Protein AF-A0A317ZAD5-F1 (afdb_monomer_lite)

Structure (mmCIF, N/CA/C/O backbone):
data_AF-A0A317ZAD5-F1
#
_entry.id   AF-A0A317ZAD5-F1
#
loop_
_atom_site.group_PDB
_atom_site.id
_atom_site.type_symbol
_atom_site.label_atom_id
_atom_site.label_alt_id
_atom_site.label_comp_id
_atom_site.label_asym_id
_atom_site.label_entity_id
_atom_site.label_seq_id
_atom_site.pdbx_PDB_ins_code
_atom_site.Cartn_x
_atom_site.Cartn_y
_atom_site.Cartn_z
_atom_site.occupancy
_atom_site.B_iso_or_equiv
_atom_site.auth_seq_id
_atom_site.auth_comp_id
_atom_site.auth_asym_id
_atom_site.auth_atom_id
_atom_site.pdbx_PDB_model_num
ATOM 1 N N . HIS A 1 1 ? 10.703 3.677 -1.081 1.00 77.62 1 HIS A N 1
ATOM 2 C CA . HIS A 1 1 ? 9.277 3.880 -0.748 1.00 77.62 1 HIS A CA 1
ATOM 3 C C . HIS A 1 1 ? 8.496 2.757 -1.402 1.00 77.62 1 HIS A C 1
ATOM 5 O O . HIS A 1 1 ? 8.656 2.574 -2.596 1.00 77.62 1 HIS A O 1
ATOM 11 N N . TYR A 1 2 ? 7.708 1.994 -0.642 1.00 89.25 2 TYR A N 1
ATOM 12 C CA . TYR A 1 2 ? 7.013 0.800 -1.154 1.00 89.25 2 TYR A CA 1
ATOM 13 C C . TYR A 1 2 ? 5.763 1.114 -1.988 1.00 89.25 2 TYR A C 1
ATOM 15 O O . TYR A 1 2 ? 5.204 0.224 -2.609 1.00 89.25 2 TYR A O 1
ATOM 23 N N . THR A 1 3 ? 5.287 2.359 -1.965 1.00 93.75 3 THR A N 1
ATOM 24 C CA . THR A 1 3 ? 4.025 2.788 -2.579 1.00 93.75 3 THR A CA 1
ATOM 25 C C . THR A 1 3 ? 4.084 4.274 -2.946 1.00 93.75 3 THR A C 1
ATOM 27 O O . THR A 1 3 ? 4.997 4.986 -2.509 1.00 93.75 3 THR A O 1
ATOM 30 N N . ILE A 1 4 ? 3.115 4.731 -3.740 1.00 95.06 4 ILE A N 1
ATOM 31 C CA . ILE A 1 4 ? 2.857 6.149 -4.016 1.00 95.06 4 ILE A CA 1
ATOM 32 C C . ILE A 1 4 ? 2.370 6.819 -2.727 1.00 95.06 4 ILE A C 1
ATOM 34 O O . ILE A 1 4 ? 1.484 6.321 -2.032 1.00 95.06 4 ILE A O 1
ATOM 38 N N . THR A 1 5 ? 2.990 7.942 -2.380 1.00 93.75 5 THR A N 1
ATOM 39 C CA . THR A 1 5 ? 2.735 8.648 -1.120 1.00 93.75 5 THR A CA 1
ATOM 40 C C . THR A 1 5 ? 1.531 9.584 -1.208 1.00 93.75 5 THR A C 1
ATOM 42 O O . THR A 1 5 ? 1.107 9.982 -2.292 1.00 93.75 5 THR A O 1
ATOM 45 N N . LYS A 1 6 ? 1.028 10.012 -0.042 1.00 92.44 6 LYS A N 1
ATOM 46 C CA . LYS A 1 6 ? -0.029 11.027 0.099 1.00 92.44 6 LYS A CA 1
ATOM 47 C C . LYS A 1 6 ? 0.261 12.308 -0.697 1.00 92.44 6 LYS A C 1
ATOM 49 O O . LYS A 1 6 ? -0.622 12.823 -1.373 1.00 92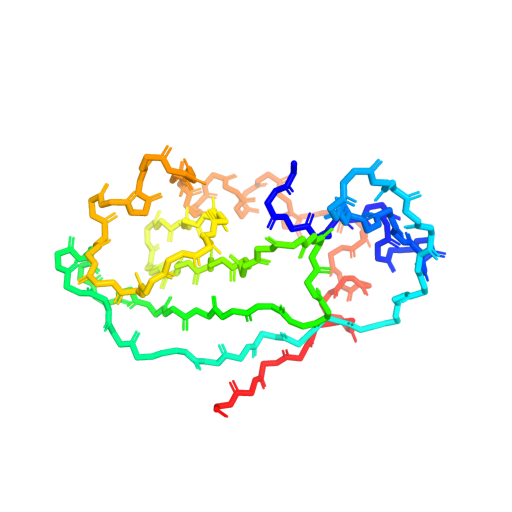.44 6 LYS A O 1
ATOM 54 N N . SER A 1 7 ? 1.471 12.856 -0.594 1.00 93.56 7 SER A N 1
ATOM 55 C CA . SER A 1 7 ? 1.820 14.109 -1.276 1.00 93.56 7 SER A CA 1
ATOM 56 C C . SER A 1 7 ? 1.826 13.943 -2.795 1.00 93.56 7 SER A C 1
ATOM 58 O O . SER A 1 7 ? 1.353 14.824 -3.506 1.00 93.56 7 SER A O 1
ATOM 60 N N . GLU A 1 8 ? 2.291 12.799 -3.291 1.00 95.75 8 GLU A N 1
ATOM 61 C CA . GLU A 1 8 ? 2.344 12.493 -4.722 1.00 95.75 8 GLU A CA 1
ATOM 62 C C . GLU A 1 8 ? 0.953 12.336 -5.342 1.00 95.75 8 GLU A C 1
ATOM 64 O O . GLU A 1 8 ? 0.655 12.942 -6.372 1.00 95.75 8 GLU A O 1
ATOM 69 N N . ILE A 1 9 ? 0.060 11.589 -4.686 1.00 94.69 9 ILE A N 1
ATOM 70 C CA . ILE A 1 9 ? -1.315 11.405 -5.172 1.00 94.69 9 ILE A CA 1
ATOM 71 C C . ILE A 1 9 ? -2.137 12.709 -5.121 1.00 94.69 9 ILE A C 1
ATOM 73 O O . ILE A 1 9 ? -3.009 12.922 -5.966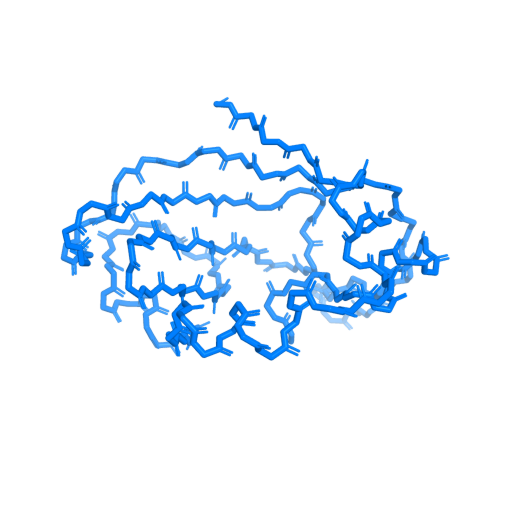 1.00 94.69 9 ILE A O 1
ATOM 77 N N . LEU A 1 10 ? -1.839 13.613 -4.176 1.00 93.56 10 LEU A N 1
ATOM 78 C CA . LEU A 1 10 ? -2.435 14.956 -4.129 1.00 93.56 10 LEU A CA 1
ATOM 79 C C . LEU A 1 10 ? -1.870 15.876 -5.213 1.00 93.56 10 LEU A C 1
ATOM 81 O O . LEU A 1 10 ? -2.630 16.613 -5.835 1.00 93.56 10 LEU A O 1
ATOM 85 N N . LYS A 1 11 ? -0.556 15.813 -5.464 1.00 95.31 11 LYS A N 1
ATOM 86 C CA . LYS A 1 11 ? 0.110 16.553 -6.548 1.00 95.31 11 LYS A CA 1
ATOM 87 C C . LYS A 1 11 ? -0.334 16.071 -7.934 1.00 95.31 11 LYS A C 1
ATOM 89 O O . LYS A 1 11 ? -0.233 16.817 -8.902 1.00 95.31 11 LYS A O 1
ATOM 94 N N . GLY A 1 12 ? -0.804 14.831 -8.034 1.00 96.38 12 GLY A N 1
ATOM 95 C CA . GLY A 1 12 ? -1.179 14.197 -9.294 1.00 96.38 12 GLY A CA 1
ATOM 96 C C . GLY A 1 12 ? 0.009 13.604 -10.059 1.00 96.38 12 GLY A C 1
ATOM 97 O O . GLY A 1 12 ? -0.127 13.227 -11.222 1.00 96.38 12 GLY A O 1
ATOM 98 N N . GLN A 1 13 ? 1.188 13.543 -9.432 1.00 97.38 13 GLN A N 1
ATOM 99 C CA . GLN A 1 13 ? 2.432 13.061 -10.030 1.00 97.38 13 GLN A CA 1
ATOM 100 C C . GLN A 1 13 ? 3.301 12.364 -8.990 1.00 97.38 13 GLN A C 1
ATOM 102 O O . GLN A 1 13 ? 3.359 12.789 -7.836 1.00 97.38 13 GLN A O 1
ATOM 107 N N . TYR A 1 14 ? 4.025 11.336 -9.419 1.00 97.19 14 TYR A N 1
ATOM 108 C CA . TYR A 1 14 ? 4.946 10.575 -8.583 1.00 97.19 14 TYR A CA 1
ATOM 109 C C . TYR A 1 14 ? 6.230 10.243 -9.338 1.00 97.19 14 TYR A C 1
ATOM 111 O O . TYR A 1 14 ? 6.257 10.179 -10.570 1.00 97.19 14 TYR A O 1
ATOM 119 N N . GLU A 1 15 ? 7.296 9.996 -8.585 1.00 96.12 15 GLU A N 1
ATOM 120 C CA . GLU A 1 15 ? 8.540 9.466 -9.140 1.00 96.12 15 GLU A CA 1
ATOM 121 C C . GLU A 1 15 ? 8.463 7.941 -9.252 1.00 96.12 15 GLU A C 1
ATOM 123 O O . GLU A 1 15 ? 8.328 7.243 -8.243 1.00 96.12 15 GLU A O 1
ATOM 128 N N . TYR A 1 16 ? 8.548 7.420 -10.472 1.00 95.75 16 TYR A N 1
ATOM 129 C CA . TYR A 1 16 ? 8.631 5.995 -10.763 1.00 95.75 16 TYR A CA 1
ATOM 130 C C . TYR A 1 16 ? 10.082 5.517 -10.708 1.00 95.75 16 TYR A C 1
ATOM 132 O O . TYR A 1 16 ? 10.938 6.040 -11.425 1.00 95.75 16 TYR A O 1
ATOM 140 N N . GLN A 1 17 ? 10.340 4.495 -9.893 1.00 92.62 17 GLN A N 1
ATOM 141 C CA . GLN A 1 17 ? 11.667 3.904 -9.695 1.00 92.62 17 GLN A CA 1
ATOM 142 C C . GLN A 1 17 ? 11.899 2.756 -10.692 1.00 92.62 17 GLN A C 1
ATOM 144 O O . GLN A 1 17 ? 11.593 1.599 -10.402 1.00 92.62 17 GLN A O 1
ATOM 149 N N . GLY A 1 18 ? 12.383 3.079 -11.892 1.00 87.56 18 GLY A N 1
ATOM 150 C CA . GLY A 1 18 ? 12.678 2.103 -12.944 1.00 87.56 18 GLY A CA 1
ATOM 151 C C . GLY A 1 18 ? 14.051 1.442 -12.804 1.00 87.56 18 GLY A C 1
ATOM 152 O O . GLY A 1 18 ? 14.825 1.749 -11.898 1.00 87.56 18 GLY A O 1
ATOM 153 N N . ALA A 1 19 ? 14.375 0.541 -13.735 1.00 84.25 19 ALA A N 1
ATOM 154 C CA . ALA A 1 19 ? 15.693 -0.085 -13.805 1.00 84.25 19 ALA A CA 1
ATOM 155 C C . ALA A 1 19 ? 16.755 0.954 -14.212 1.00 84.25 19 ALA A C 1
ATOM 157 O O . ALA A 1 19 ? 16.870 1.315 -15.380 1.00 84.25 19 ALA A O 1
ATOM 158 N N . GLY A 1 20 ? 17.499 1.467 -13.230 1.00 83.69 20 GLY A N 1
ATOM 159 C CA . GLY A 1 20 ? 18.613 2.398 -13.441 1.00 83.69 20 GLY A CA 1
ATOM 160 C C . GLY A 1 20 ? 18.228 3.864 -13.681 1.00 83.69 20 GLY A C 1
ATOM 161 O O . GLY A 1 20 ? 19.121 4.698 -13.794 1.00 83.69 20 GLY A O 1
ATOM 162 N N . MET A 1 21 ? 16.935 4.207 -13.726 1.00 91.25 21 MET A N 1
ATOM 163 C CA . MET A 1 21 ? 16.477 5.590 -13.898 1.00 91.25 21 MET A CA 1
ATOM 164 C C . MET A 1 21 ? 15.163 5.863 -13.161 1.00 91.25 21 MET A C 1
ATOM 166 O O . MET A 1 21 ? 14.248 5.035 -13.148 1.00 91.25 21 MET A O 1
ATOM 170 N N . THR A 1 22 ? 15.054 7.070 -12.609 1.00 94.25 22 THR A N 1
ATOM 171 C CA . THR A 1 22 ? 13.812 7.617 -12.055 1.00 94.25 22 THR A CA 1
ATOM 172 C C . THR A 1 22 ? 13.114 8.486 -13.097 1.00 94.25 22 THR A C 1
ATOM 174 O O . THR A 1 22 ? 13.750 9.322 -13.732 1.00 94.25 22 THR A O 1
ATOM 177 N N . THR A 1 23 ? 11.804 8.307 -13.269 1.00 95.75 23 THR A N 1
ATOM 178 C CA . THR A 1 23 ? 10.991 9.115 -14.199 1.00 95.75 23 THR A CA 1
ATOM 179 C C . THR A 1 23 ? 9.752 9.661 -13.507 1.00 95.75 23 THR A C 1
ATOM 181 O O . THR A 1 23 ? 9.177 9.001 -12.647 1.00 95.75 23 THR A O 1
ATOM 184 N N . THR A 1 24 ? 9.308 10.857 -13.885 1.00 97.50 24 THR A N 1
ATOM 185 C CA . THR A 1 24 ? 8.054 11.425 -13.374 1.00 97.50 24 THR A CA 1
ATOM 186 C C . THR A 1 24 ? 6.872 10.848 -14.143 1.00 97.50 24 THR A C 1
ATOM 188 O O . THR A 1 24 ? 6.845 10.897 -15.373 1.00 97.50 24 THR A O 1
ATOM 191 N N . LYS A 1 25 ? 5.873 10.330 -13.425 1.00 96.75 25 LYS A N 1
ATOM 192 C CA . LYS A 1 25 ? 4.620 9.819 -13.993 1.00 96.75 25 LYS A CA 1
ATOM 193 C C . LYS A 1 25 ? 3.418 10.535 -13.383 1.00 96.75 25 LYS A C 1
ATOM 195 O O . LYS A 1 25 ? 3.453 10.942 -12.225 1.00 96.75 25 LYS A O 1
ATOM 200 N N . ASN A 1 26 ? 2.344 10.658 -14.159 1.00 97.19 26 ASN A N 1
ATOM 201 C CA . ASN A 1 26 ? 1.065 11.173 -13.670 1.00 97.19 26 ASN A CA 1
ATOM 202 C C . ASN A 1 26 ? 0.311 10.086 -12.892 1.00 97.19 26 ASN A C 1
ATOM 204 O O . ASN A 1 26 ? 0.384 8.904 -13.233 1.00 97.19 26 ASN A O 1
ATOM 208 N N . VAL A 1 27 ? -0.442 10.490 -11.873 1.00 96.06 27 VAL A N 1
ATOM 209 C CA . VAL A 1 27 ? -1.324 9.613 -11.100 1.00 96.06 27 VAL A CA 1
ATOM 210 C C . VAL A 1 27 ? -2.558 10.383 -10.652 1.00 96.06 27 VAL A C 1
ATOM 212 O O . VAL A 1 27 ? -2.469 11.360 -9.922 1.00 96.06 27 VAL A O 1
ATOM 215 N N . ASN A 1 28 ? -3.734 9.924 -11.067 1.00 92.88 28 ASN A N 1
ATOM 216 C CA . ASN A 1 28 ? -5.003 10.535 -10.659 1.00 92.88 28 ASN A CA 1
ATOM 217 C C . ASN A 1 28 ? -5.784 9.660 -9.678 1.00 92.88 28 ASN A C 1
ATOM 219 O O . ASN A 1 28 ? -6.567 10.189 -8.886 1.00 92.88 28 ASN A O 1
ATOM 223 N N . GLN A 1 29 ? -5.536 8.350 -9.731 1.00 95.69 29 GLN A N 1
ATOM 224 C CA . GLN A 1 29 ? -6.204 7.309 -8.969 1.00 95.69 29 GLN A CA 1
ATOM 225 C C . GLN A 1 29 ? -5.208 6.190 -8.644 1.00 95.69 29 GLN A C 1
ATOM 227 O O . GLN A 1 29 ? -4.286 5.934 -9.419 1.00 95.69 29 GLN A O 1
ATOM 232 N N . LEU A 1 30 ? -5.418 5.537 -7.506 1.00 96.31 30 LEU A N 1
ATOM 233 C CA . LEU A 1 30 ? -4.755 4.315 -7.079 1.00 96.31 30 LEU A CA 1
ATOM 234 C C . LEU A 1 30 ? -5.775 3.177 -7.081 1.00 96.31 30 LEU A C 1
ATOM 236 O O . LEU A 1 30 ? -6.838 3.298 -6.469 1.00 96.31 30 LEU A O 1
ATOM 240 N N . THR A 1 31 ? -5.450 2.071 -7.734 1.00 97.56 31 THR A N 1
ATOM 241 C CA . THR A 1 31 ? -6.281 0.870 -7.764 1.00 97.56 31 THR A CA 1
ATOM 242 C C . THR A 1 31 ? -5.631 -0.208 -6.909 1.00 97.56 31 THR A C 1
ATOM 244 O O . THR A 1 31 ? -4.545 -0.685 -7.226 1.00 97.56 31 THR A O 1
ATOM 247 N N . LEU A 1 32 ? -6.293 -0.592 -5.819 1.00 97.44 32 LEU A N 1
ATOM 248 C CA . LEU A 1 32 ? -5.946 -1.771 -5.040 1.00 97.44 32 LEU A CA 1
ATOM 249 C C . LEU A 1 32 ? -6.628 -2.980 -5.671 1.00 97.44 32 LEU A C 1
ATOM 251 O O . LEU A 1 32 ? -7.855 -3.037 -5.738 1.00 97.44 32 LEU A O 1
ATOM 255 N N . ILE A 1 33 ? -5.826 -3.934 -6.124 1.00 97.62 33 ILE A N 1
ATOM 256 C CA . ILE A 1 33 ? -6.288 -5.150 -6.794 1.00 97.62 33 ILE A CA 1
ATOM 257 C C . ILE A 1 33 ? -6.141 -6.300 -5.810 1.00 97.62 33 ILE A C 1
ATOM 259 O O . ILE A 1 33 ? -5.022 -6.576 -5.363 1.00 97.62 33 ILE A O 1
ATOM 263 N N . HIS A 1 34 ? -7.250 -6.951 -5.465 1.00 97.19 34 HIS A N 1
ATOM 264 C CA . HIS A 1 34 ? -7.256 -8.082 -4.544 1.00 97.19 34 HIS A CA 1
ATOM 265 C C . HIS A 1 34 ? -6.298 -9.185 -5.014 1.00 97.19 34 HIS A C 1
ATOM 267 O O . HIS A 1 34 ? -6.149 -9.454 -6.205 1.00 97.19 34 HIS A O 1
ATOM 273 N N . GLN A 1 35 ? -5.605 -9.802 -4.065 1.00 95.75 35 GLN A N 1
ATOM 274 C CA . GLN A 1 35 ? -4.684 -10.906 -4.299 1.00 95.75 35 GLN A CA 1
ATOM 275 C C . GLN A 1 35 ? -5.149 -12.132 -3.525 1.00 95.75 35 GLN A C 1
ATOM 277 O O . GLN A 1 35 ? -5.911 -12.037 -2.565 1.00 95.75 35 GLN A O 1
ATOM 282 N N . ARG A 1 36 ? -4.672 -13.303 -3.946 1.00 94.25 36 ARG A N 1
ATOM 283 C CA . ARG A 1 36 ? -4.874 -14.537 -3.185 1.00 94.25 36 ARG A CA 1
ATOM 284 C C . ARG A 1 36 ? -4.271 -14.427 -1.785 1.00 94.25 36 ARG A C 1
ATOM 286 O O . ARG A 1 36 ? -3.329 -13.664 -1.563 1.00 94.25 36 ARG A O 1
ATOM 293 N N . ASP A 1 37 ? -4.765 -15.266 -0.885 1.00 94.50 37 ASP A N 1
ATOM 294 C CA . ASP A 1 37 ? -4.177 -15.417 0.439 1.00 94.50 37 ASP A CA 1
ATOM 295 C C . ASP A 1 37 ? -2.712 -15.863 0.338 1.00 94.50 37 ASP A C 1
ATOM 297 O O . ASP A 1 37 ? -2.313 -16.626 -0.556 1.00 94.50 37 ASP A O 1
ATOM 301 N N . ILE A 1 38 ? -1.908 -15.364 1.275 1.00 95.06 38 ILE A N 1
ATOM 302 C CA . ILE A 1 38 ? -0.481 -15.653 1.364 1.00 95.06 38 ILE A CA 1
ATOM 303 C C . ILE A 1 38 ? -0.248 -16.571 2.572 1.00 95.06 38 ILE A C 1
ATOM 305 O O . ILE A 1 38 ? -0.693 -16.241 3.675 1.00 95.06 38 ILE A O 1
ATOM 309 N N . PRO A 1 39 ? 0.436 -17.716 2.393 1.00 95.50 39 PRO A N 1
ATOM 310 C CA . PRO A 1 39 ? 0.777 -18.621 3.485 1.00 95.50 39 PRO A CA 1
ATOM 311 C C . PRO A 1 39 ? 1.503 -17.928 4.642 1.00 95.50 39 PRO A C 1
ATOM 313 O O . PRO A 1 39 ? 2.260 -16.979 4.441 1.00 95.50 39 PRO A O 1
ATOM 316 N N . ASN A 1 40 ? 1.271 -18.427 5.861 1.00 95.75 40 ASN A N 1
ATOM 317 C CA . ASN A 1 40 ? 1.887 -17.943 7.104 1.00 95.75 40 ASN A CA 1
ATOM 318 C C . ASN A 1 40 ? 1.604 -16.467 7.447 1.00 95.75 40 ASN A C 1
ATOM 320 O O . ASN A 1 40 ? 2.248 -15.893 8.330 1.00 95.75 40 ASN A O 1
ATOM 324 N N . ALA A 1 41 ? 0.616 -15.858 6.787 1.00 96.25 41 ALA A N 1
ATOM 325 C CA . ALA A 1 41 ? 0.103 -14.546 7.139 1.00 96.25 41 ALA A CA 1
ATOM 326 C C . ALA A 1 41 ? -0.726 -14.581 8.436 1.00 96.25 41 ALA A C 1
ATOM 328 O O . ALA A 1 41 ? -1.330 -15.607 8.770 1.00 96.25 41 ALA A O 1
ATOM 329 N N . PRO A 1 42 ? -0.823 -13.450 9.161 1.00 95.38 42 PRO A N 1
ATOM 330 C CA . PRO A 1 42 ? -1.759 -13.307 10.263 1.00 95.38 42 PRO A CA 1
ATOM 331 C C . PRO A 1 42 ? -3.188 -13.654 9.835 1.00 95.38 42 PRO A C 1
ATOM 333 O O . PRO A 1 42 ? -3.627 -13.303 8.740 1.00 95.38 42 PRO A O 1
ATOM 336 N N . SER A 1 43 ? -3.937 -14.292 10.736 1.00 95.06 43 SER A N 1
ATOM 337 C CA . SER A 1 43 ? -5.317 -14.697 10.460 1.00 95.06 43 SER A CA 1
ATOM 338 C C . SER A 1 43 ? -6.176 -13.524 9.969 1.00 95.06 43 SER A C 1
ATOM 340 O O . SER A 1 43 ? -6.075 -12.395 10.471 1.00 95.06 43 SER A O 1
ATOM 342 N N . GLY A 1 44 ? -7.006 -13.805 8.960 1.00 95.94 44 GLY A N 1
ATOM 343 C CA . GLY A 1 44 ? -7.930 -12.848 8.354 1.00 95.94 44 GLY A CA 1
ATOM 344 C C . GLY A 1 44 ? -7.268 -11.721 7.558 1.00 95.94 44 GLY A C 1
ATOM 345 O O . GLY A 1 44 ? -7.933 -10.723 7.276 1.00 95.94 44 GLY A O 1
ATOM 346 N N . MET A 1 45 ? -5.978 -11.830 7.228 1.00 97.50 45 MET A N 1
ATOM 347 C CA . MET A 1 45 ? -5.289 -10.829 6.419 1.00 97.50 45 MET A CA 1
ATOM 348 C C . MET A 1 45 ? -5.672 -10.932 4.949 1.00 97.50 45 MET A C 1
ATOM 350 O O . MET A 1 45 ? -5.483 -11.966 4.321 1.00 97.50 45 MET A O 1
ATOM 354 N N . LYS A 1 46 ? -6.183 -9.824 4.408 1.00 97.50 46 LYS A N 1
ATOM 355 C CA . LYS A 1 46 ? -6.463 -9.662 2.980 1.00 97.50 46 LYS A CA 1
ATOM 356 C C . LYS A 1 46 ? -5.288 -8.983 2.305 1.00 97.50 46 LYS A C 1
ATOM 358 O O . LYS A 1 46 ? -4.740 -8.026 2.858 1.00 97.50 46 LYS A O 1
ATOM 363 N N . PHE A 1 47 ? -4.951 -9.443 1.108 1.00 97.19 47 PHE A N 1
ATOM 364 C CA . PHE A 1 47 ? -3.820 -8.935 0.347 1.00 97.19 47 PHE A CA 1
ATOM 365 C C . PHE A 1 47 ? -4.265 -8.195 -0.905 1.00 97.19 47 PHE A C 1
ATOM 367 O O . PHE A 1 47 ? -5.231 -8.571 -1.565 1.00 97.19 47 PHE A O 1
ATOM 374 N N . TYR A 1 48 ? -3.528 -7.140 -1.233 1.00 97.50 48 TYR A N 1
ATOM 375 C CA . TYR A 1 48 ? -3.747 -6.318 -2.411 1.00 97.50 48 TYR A CA 1
ATOM 376 C C . TYR A 1 48 ? -2.412 -5.958 -3.047 1.00 97.50 48 TYR A C 1
ATOM 378 O O . TYR A 1 48 ? -1.417 -5.750 -2.346 1.00 97.50 48 TYR A O 1
ATOM 386 N N . THR A 1 49 ? -2.410 -5.820 -4.368 1.00 95.94 49 THR A N 1
ATOM 387 C CA . THR A 1 49 ? -1.372 -5.069 -5.076 1.00 95.94 49 THR A CA 1
ATOM 388 C C . THR A 1 49 ? -1.897 -3.706 -5.510 1.00 95.94 49 THR A C 1
ATOM 390 O O . THR A 1 49 ? -3.090 -3.431 -5.376 1.00 95.94 49 THR A O 1
ATOM 393 N N . LEU A 1 50 ? -1.007 -2.836 -5.979 1.00 95.69 50 LEU A N 1
ATOM 394 C CA . LEU A 1 50 ? -1.319 -1.453 -6.312 1.00 95.69 50 LEU A CA 1
ATOM 395 C C . LEU A 1 50 ? -0.990 -1.153 -7.773 1.00 95.69 50 LEU A C 1
ATOM 397 O O . LEU A 1 50 ? 0.134 -1.388 -8.215 1.00 95.69 50 LEU A O 1
ATOM 401 N N . ASP A 1 51 ? -1.944 -0.547 -8.470 1.00 95.50 51 ASP A N 1
ATOM 402 C CA . ASP A 1 51 ? -1.755 0.054 -9.787 1.00 95.50 51 ASP A CA 1
ATOM 403 C C . ASP A 1 51 ? -2.057 1.570 -9.733 1.00 95.50 51 ASP A C 1
ATOM 405 O O . ASP A 1 51 ? -3.088 1.964 -9.178 1.00 95.50 51 ASP A O 1
ATOM 409 N N . PRO A 1 52 ? -1.189 2.449 -10.267 1.00 95.69 52 PRO A N 1
ATOM 410 C CA . PRO A 1 52 ? 0.100 2.133 -10.877 1.00 95.69 52 PRO A CA 1
ATOM 411 C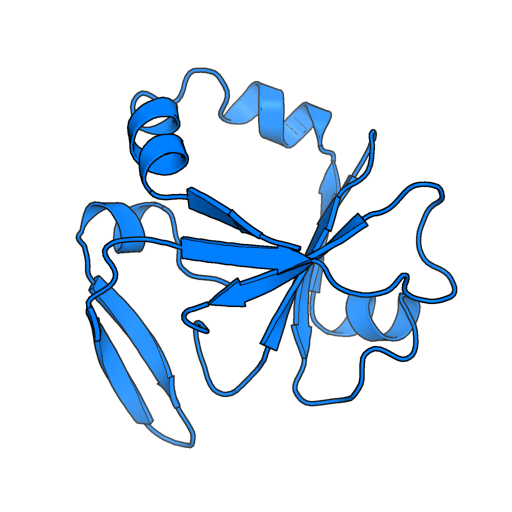 C . PRO A 1 52 ? 1.189 1.775 -9.846 1.00 95.69 52 PRO A C 1
ATOM 413 O O . PRO A 1 52 ? 1.151 2.257 -8.709 1.00 95.69 52 PRO A O 1
ATOM 416 N N . PRO A 1 53 ? 2.201 0.973 -10.235 1.00 94.06 53 PRO A N 1
ATOM 417 C CA . PRO A 1 53 ? 3.300 0.611 -9.349 1.00 94.06 53 PRO A CA 1
ATOM 418 C C . PRO A 1 53 ? 4.259 1.787 -9.126 1.00 94.06 53 PRO A C 1
ATOM 420 O O . PRO A 1 53 ? 4.544 2.580 -10.028 1.00 94.06 53 PRO A O 1
ATOM 423 N N . LYS A 1 54 ? 4.831 1.866 -7.919 1.00 94.69 54 LYS A N 1
ATOM 424 C CA . LYS A 1 54 ? 5.811 2.903 -7.546 1.00 94.69 54 LYS A CA 1
ATOM 425 C C . LYS A 1 54 ? 7.174 2.716 -8.227 1.00 94.69 54 LYS A C 1
ATOM 427 O O . LYS A 1 54 ? 7.934 3.674 -8.372 1.00 94.69 54 LYS A O 1
ATOM 432 N N . GLY A 1 55 ? 7.493 1.502 -8.654 1.00 94.00 55 GLY A N 1
ATOM 433 C CA . GLY A 1 55 ? 8.760 1.182 -9.293 1.00 94.00 55 GLY A CA 1
ATOM 434 C C . GLY A 1 55 ? 8.725 -0.169 -9.985 1.00 94.00 55 GLY A C 1
ATOM 435 O O . GLY A 1 55 ? 7.656 -0.743 -10.176 1.00 94.00 55 GLY A O 1
ATOM 436 N N . ASN A 1 56 ? 9.904 -0.681 -10.333 1.00 92.50 56 ASN A N 1
ATOM 437 C CA . ASN A 1 56 ? 10.086 -2.007 -10.921 1.00 92.50 56 ASN A CA 1
ATOM 438 C C . ASN A 1 56 ? 9.942 -3.128 -9.870 1.00 92.50 56 ASN A C 1
ATOM 440 O O . ASN A 1 56 ? 10.846 -3.934 -9.671 1.00 92.50 56 ASN A O 1
ATOM 444 N N . PHE A 1 57 ? 8.834 -3.109 -9.136 1.00 92.69 57 PHE A N 1
ATOM 445 C CA . PHE A 1 57 ? 8.426 -4.087 -8.133 1.00 92.69 57 PHE A CA 1
ATOM 446 C C . PHE A 1 57 ? 6.907 -3.977 -7.932 1.00 92.69 57 PHE A C 1
ATOM 448 O O . PHE A 1 57 ? 6.316 -2.914 -8.141 1.00 92.69 57 PHE A O 1
ATOM 455 N N . ALA A 1 58 ? 6.272 -5.055 -7.484 1.00 93.31 58 ALA A N 1
ATOM 456 C CA . ALA A 1 58 ? 4.879 -5.036 -7.065 1.00 93.31 58 ALA A CA 1
ATOM 457 C C . ALA A 1 58 ? 4.779 -4.528 -5.622 1.00 93.31 58 ALA A C 1
ATOM 459 O O . ALA A 1 58 ? 5.418 -5.077 -4.722 1.00 93.31 58 ALA A O 1
ATOM 460 N N . THR A 1 59 ? 3.969 -3.497 -5.381 1.00 95.81 59 THR A N 1
ATOM 461 C CA . THR A 1 59 ? 3.561 -3.134 -4.017 1.00 95.81 59 THR A CA 1
ATOM 462 C C . THR A 1 59 ? 2.644 -4.221 -3.478 1.00 95.81 59 THR A C 1
ATOM 464 O O . THR A 1 59 ? 1.714 -4.619 -4.176 1.00 95.81 59 THR A O 1
ATOM 467 N N . ILE A 1 60 ? 2.862 -4.657 -2.238 1.00 96.81 60 ILE A N 1
ATOM 468 C CA . ILE A 1 60 ? 1.984 -5.591 -1.531 1.00 96.81 60 ILE A CA 1
ATOM 469 C C . ILE A 1 60 ? 1.471 -4.928 -0.263 1.00 96.81 60 ILE A C 1
ATOM 471 O O . ILE A 1 60 ? 2.253 -4.430 0.549 1.00 96.81 60 ILE A O 1
ATOM 475 N N . ILE A 1 61 ? 0.150 -4.918 -0.115 1.00 97.12 61 ILE A N 1
ATOM 476 C CA . ILE A 1 61 ? -0.567 -4.359 1.027 1.00 97.12 61 ILE A CA 1
ATOM 477 C C . ILE A 1 61 ? -1.342 -5.500 1.678 1.00 97.12 61 ILE A C 1
ATOM 479 O O . ILE A 1 61 ? -2.214 -6.088 1.045 1.00 97.12 61 ILE A O 1
ATOM 483 N N . GLY A 1 62 ? -1.026 -5.806 2.933 1.00 97.44 62 GLY A N 1
ATOM 484 C CA . GLY A 1 62 ? -1.779 -6.748 3.761 1.00 97.44 62 GLY A CA 1
ATOM 485 C C . GLY A 1 62 ? -2.570 -5.989 4.818 1.00 97.44 62 GLY A C 1
ATOM 486 O O . GLY A 1 62 ? -2.008 -5.123 5.483 1.00 97.44 62 GLY A O 1
ATOM 487 N N . VAL A 1 63 ? -3.859 -6.276 4.993 1.00 97.25 63 VAL A N 1
ATOM 488 C CA .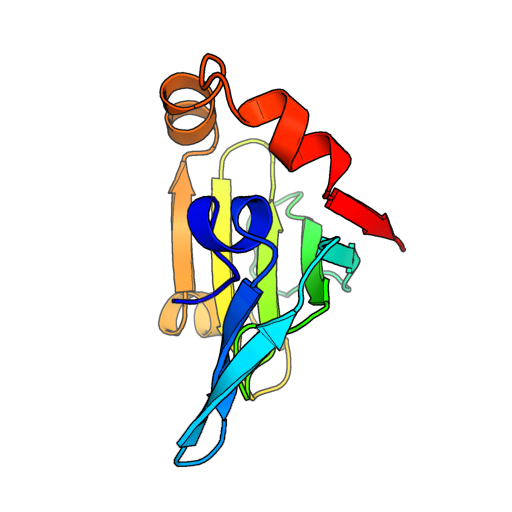 VAL A 1 63 ? -4.685 -5.631 6.029 1.00 97.25 63 VAL A CA 1
ATOM 489 C C . VAL A 1 63 ? -5.526 -6.672 6.753 1.00 97.25 63 VAL A C 1
ATOM 491 O O . VAL A 1 63 ? -6.237 -7.452 6.119 1.00 97.25 63 VAL A O 1
ATOM 494 N N . ASN A 1 64 ? -5.481 -6.658 8.084 1.00 96.56 64 ASN A N 1
ATOM 495 C CA . ASN A 1 64 ? -6.465 -7.322 8.940 1.00 96.56 64 ASN A CA 1
ATOM 496 C C . ASN A 1 64 ? -6.945 -6.360 10.040 1.00 96.56 64 ASN A C 1
ATOM 498 O O . ASN A 1 64 ? -6.664 -5.167 9.991 1.00 96.56 64 ASN A O 1
ATOM 502 N N . GLN A 1 65 ? -7.665 -6.868 11.042 1.00 95.38 65 GLN A N 1
ATOM 503 C CA . GLN A 1 65 ? -8.228 -6.045 12.121 1.00 95.38 65 GLN A CA 1
ATOM 504 C C . GLN A 1 65 ? -7.177 -5.330 12.991 1.00 95.38 65 GLN A C 1
ATOM 506 O O . GLN A 1 65 ? -7.490 -4.317 13.605 1.00 95.38 65 GLN A O 1
ATOM 511 N N . ASN A 1 66 ? -5.937 -5.829 13.041 1.00 96.06 66 ASN A N 1
ATOM 512 C CA . ASN A 1 66 ? -4.924 -5.361 13.992 1.00 96.06 66 ASN A CA 1
ATOM 513 C C . ASN A 1 66 ? -3.720 -4.703 13.313 1.00 96.06 66 ASN A C 1
ATOM 515 O O . ASN A 1 66 ? -3.040 -3.870 13.919 1.00 96.06 66 ASN A O 1
ATOM 519 N N . LYS A 1 67 ? -3.412 -5.105 12.078 1.00 96.94 67 LYS A N 1
ATOM 520 C CA . LYS A 1 67 ? -2.155 -4.783 11.408 1.00 96.94 67 LYS A CA 1
ATOM 521 C C . LYS A 1 67 ? -2.361 -4.408 9.949 1.00 96.94 67 LYS A C 1
ATOM 523 O O . LYS A 1 67 ? -3.237 -4.933 9.260 1.00 96.94 67 LYS A O 1
ATOM 528 N N . VAL A 1 68 ? -1.460 -3.548 9.493 1.00 97.19 68 VAL A N 1
ATOM 529 C CA . VAL A 1 68 ? -1.226 -3.252 8.085 1.00 97.19 68 VAL A CA 1
ATOM 530 C C . VAL A 1 68 ? 0.208 -3.632 7.751 1.00 97.19 68 VAL A C 1
ATOM 532 O O . VAL A 1 68 ? 1.140 -3.181 8.412 1.00 97.19 68 VAL A O 1
ATOM 535 N N . PHE A 1 69 ? 0.384 -4.429 6.709 1.00 97.31 69 PHE A N 1
ATOM 536 C CA . PHE A 1 69 ? 1.659 -4.669 6.055 1.00 97.31 69 PHE A CA 1
ATOM 537 C C . PHE A 1 69 ? 1.742 -3.829 4.779 1.00 97.31 69 PHE A C 1
ATOM 539 O O . PHE A 1 69 ? 0.778 -3.776 4.015 1.00 97.31 69 PHE A O 1
ATOM 546 N N . VAL A 1 70 ? 2.891 -3.201 4.528 1.00 96.69 70 VAL A N 1
ATOM 547 C CA . VAL A 1 70 ? 3.211 -2.598 3.225 1.00 96.69 70 VAL A CA 1
ATOM 548 C C . VAL A 1 70 ? 4.647 -2.950 2.855 1.00 96.69 70 VAL A C 1
ATOM 550 O O . VAL A 1 70 ? 5.572 -2.636 3.607 1.00 96.69 70 VAL A O 1
ATOM 553 N N . GLY A 1 71 ? 4.836 -3.548 1.685 1.00 95.25 71 GLY A N 1
ATOM 554 C CA . GLY A 1 71 ? 6.149 -3.924 1.163 1.00 95.25 71 GLY A CA 1
ATOM 555 C C . GLY A 1 71 ? 6.203 -3.907 -0.357 1.00 95.25 71 GLY A C 1
ATOM 556 O O . GLY A 1 71 ? 5.222 -3.559 -1.022 1.00 95.25 71 GLY A O 1
ATOM 557 N N . GLY A 1 72 ? 7.365 -4.254 -0.900 1.00 93.12 72 GLY A N 1
ATOM 558 C CA . GLY A 1 72 ? 7.575 -4.385 -2.338 1.00 93.12 72 GLY A CA 1
ATOM 559 C C . GLY A 1 72 ? 8.280 -5.691 -2.674 1.00 93.12 72 GLY A C 1
ATOM 560 O O . GLY A 1 72 ? 9.257 -6.030 -2.020 1.00 93.12 72 GLY A O 1
ATOM 561 N N . THR A 1 73 ? 7.827 -6.400 -3.705 1.00 92.12 73 THR A N 1
ATOM 562 C CA . THR A 1 73 ? 8.476 -7.638 -4.163 1.00 92.12 73 THR A CA 1
ATOM 563 C C . THR A 1 73 ? 8.694 -7.646 -5.672 1.00 92.12 73 THR A C 1
ATOM 565 O O . THR A 1 73 ? 7.913 -7.077 -6.434 1.00 92.12 73 THR A O 1
ATOM 568 N N . GLN A 1 74 ? 9.773 -8.297 -6.103 1.00 88.50 74 GLN A N 1
ATOM 569 C CA . GLN A 1 74 ? 10.010 -8.665 -7.505 1.00 88.50 74 GLN A CA 1
ATOM 570 C C . GLN A 1 74 ? 9.769 -10.165 -7.751 1.00 88.50 74 GLN A C 1
ATOM 572 O O . GLN A 1 74 ? 9.759 -10.602 -8.898 1.00 88.50 74 GLN A O 1
ATOM 577 N N . GLY A 1 75 ? 9.588 -10.946 -6.682 1.00 84.25 75 GLY A N 1
ATOM 578 C CA . GLY A 1 75 ? 9.354 -12.385 -6.721 1.00 84.25 75 GLY A CA 1
ATOM 579 C C . GLY A 1 75 ? 7.878 -12.754 -6.579 1.00 84.25 75 GLY A C 1
ATOM 580 O O . GLY A 1 75 ? 7.003 -11.903 -6.409 1.00 84.25 75 GLY A O 1
ATOM 581 N N . ALA A 1 76 ? 7.600 -14.055 -6.638 1.00 82.69 76 ALA A N 1
ATOM 582 C CA . ALA A 1 76 ? 6.258 -14.582 -6.432 1.00 82.69 76 ALA A CA 1
ATOM 583 C C . ALA A 1 76 ? 5.793 -14.409 -4.971 1.00 82.69 76 ALA A C 1
ATOM 585 O O . ALA A 1 76 ? 6.586 -14.464 -4.036 1.00 82.69 76 ALA A O 1
ATOM 586 N N . LEU A 1 77 ? 4.481 -14.250 -4.768 1.00 81.56 77 LEU A N 1
ATOM 587 C CA . LEU A 1 77 ? 3.854 -14.152 -3.441 1.00 81.56 77 LEU A CA 1
ATOM 588 C C . LEU A 1 77 ? 3.719 -15.533 -2.791 1.00 81.56 77 LEU A C 1
ATOM 590 O O . LEU A 1 77 ? 2.636 -16.122 -2.780 1.00 81.56 77 LEU A O 1
ATOM 594 N N . VAL A 1 78 ? 4.830 -16.104 -2.337 1.00 85.38 78 VAL A N 1
ATOM 595 C CA . VAL A 1 78 ? 4.866 -17.491 -1.846 1.00 85.38 78 VAL A CA 1
ATOM 596 C C . VAL A 1 78 ? 4.699 -17.606 -0.336 1.00 85.38 78 VAL A C 1
ATOM 598 O O . VAL A 1 78 ? 4.038 -18.543 0.101 1.00 85.38 78 VAL A O 1
ATOM 601 N N . ASP A 1 79 ? 5.219 -16.656 0.444 1.00 93.00 79 ASP A N 1
ATOM 602 C CA . ASP A 1 79 ? 5.202 -16.731 1.905 1.00 93.00 79 ASP A CA 1
ATOM 603 C C . ASP A 1 79 ? 5.219 -15.346 2.573 1.00 93.00 79 ASP A C 1
ATOM 605 O O . ASP A 1 79 ? 5.892 -14.418 2.114 1.00 93.00 79 ASP A O 1
ATOM 609 N N . TYR A 1 80 ? 4.481 -15.195 3.675 1.00 95.06 80 TYR A N 1
ATOM 610 C CA . TYR A 1 80 ? 4.407 -13.928 4.400 1.00 95.06 80 TYR A CA 1
ATOM 611 C C . TYR A 1 80 ? 5.712 -13.563 5.121 1.00 95.06 80 TYR A C 1
ATOM 613 O O . TYR A 1 80 ? 6.053 -12.384 5.188 1.00 95.06 80 TYR A O 1
ATOM 621 N N . GLN A 1 81 ? 6.476 -14.537 5.624 1.00 93.00 81 GLN A N 1
ATOM 622 C CA . GLN A 1 81 ? 7.757 -14.276 6.291 1.00 93.00 81 GLN A CA 1
ATOM 623 C C . GLN A 1 81 ? 8.784 -13.697 5.318 1.00 93.00 81 GLN A C 1
ATOM 625 O O . GLN A 1 81 ? 9.553 -12.812 5.689 1.00 93.00 81 GLN A O 1
ATOM 630 N N . GLU A 1 82 ? 8.758 -14.124 4.054 1.00 91.50 82 GLU A N 1
ATOM 631 C CA . GLU A 1 82 ? 9.600 -13.532 3.012 1.00 91.50 82 GLU A CA 1
ATOM 632 C C . GLU A 1 82 ? 9.208 -12.071 2.748 1.00 91.50 82 GLU A C 1
ATOM 634 O O . GLU A 1 82 ? 10.072 -11.194 2.669 1.00 91.50 82 GLU A O 1
ATOM 639 N N . LEU A 1 83 ? 7.907 -11.767 2.707 1.00 92.38 83 LEU A N 1
ATOM 640 C CA . LEU A 1 83 ? 7.423 -10.393 2.552 1.00 92.38 83 LEU A CA 1
ATOM 641 C C . LEU A 1 83 ? 7.852 -9.475 3.704 1.00 92.38 83 LEU A C 1
ATOM 643 O O . LEU A 1 83 ? 8.149 -8.301 3.469 1.00 92.38 83 LEU A O 1
ATOM 647 N N . LEU A 1 84 ? 7.959 -9.993 4.930 1.00 93.56 84 LEU A N 1
ATOM 648 C CA . LEU A 1 84 ? 8.465 -9.221 6.070 1.00 93.56 84 LEU A CA 1
ATOM 649 C C . LEU A 1 84 ? 9.913 -8.745 5.875 1.00 93.56 84 LEU A C 1
ATOM 651 O O . LEU A 1 84 ? 10.289 -7.726 6.451 1.00 93.56 84 LEU A O 1
ATOM 655 N N . THR A 1 85 ? 10.709 -9.409 5.032 1.00 92.12 85 THR A N 1
ATOM 656 C CA . THR A 1 85 ? 12.092 -8.986 4.738 1.00 92.12 85 THR A CA 1
ATOM 657 C C . THR A 1 85 ? 12.174 -7.769 3.809 1.00 92.12 85 THR A C 1
ATOM 659 O O . THR A 1 85 ? 13.186 -7.072 3.785 1.00 92.12 85 THR A O 1
ATOM 662 N N . THR A 1 86 ? 11.104 -7.484 3.059 1.00 91.56 86 THR A N 1
ATOM 663 C CA . THR A 1 86 ? 11.042 -6.428 2.028 1.00 91.56 86 THR A CA 1
ATOM 664 C C . THR A 1 86 ? 9.934 -5.403 2.283 1.00 91.56 86 THR A C 1
ATOM 666 O O . THR A 1 86 ? 9.588 -4.586 1.421 1.00 91.56 86 THR A O 1
ATOM 669 N N . GLY A 1 87 ? 9.367 -5.421 3.485 1.00 93.88 87 GLY A N 1
ATOM 670 C CA . GLY A 1 87 ? 8.276 -4.551 3.880 1.00 93.88 87 GLY A CA 1
ATOM 671 C C . GLY A 1 87 ? 8.285 -4.250 5.365 1.00 93.88 87 GLY A C 1
ATOM 672 O O . GLY A 1 87 ? 9.276 -4.438 6.066 1.00 93.88 87 GLY A O 1
ATOM 673 N N . LYS A 1 88 ? 7.167 -3.716 5.843 1.00 95.19 88 LYS A N 1
ATOM 674 C CA . LYS A 1 88 ? 6.979 -3.400 7.257 1.00 95.19 88 LYS A CA 1
ATOM 675 C C . LYS A 1 88 ? 5.553 -3.670 7.692 1.00 95.19 88 LYS A C 1
ATOM 677 O O . LYS A 1 88 ? 4.610 -3.360 6.964 1.00 95.19 88 LYS A O 1
ATOM 682 N N . GLU A 1 89 ? 5.418 -4.171 8.912 1.00 96.25 89 GLU A N 1
ATOM 683 C CA . GLU A 1 89 ? 4.153 -4.185 9.635 1.00 96.25 89 GLU A CA 1
ATOM 684 C C . GLU A 1 89 ? 3.987 -2.911 10.461 1.00 96.25 89 GLU A C 1
ATOM 686 O O . GLU A 1 89 ? 4.941 -2.347 10.997 1.00 96.25 89 GLU A O 1
ATOM 691 N N . MET A 1 90 ? 2.744 -2.470 10.579 1.00 96.38 90 MET A N 1
ATOM 692 C CA . MET A 1 90 ? 2.329 -1.330 11.381 1.00 96.38 90 MET A CA 1
ATOM 693 C C . MET A 1 90 ? 1.027 -1.686 12.100 1.00 96.38 90 MET A C 1
ATOM 695 O O . MET A 1 90 ? 0.199 -2.434 11.576 1.00 96.38 90 MET A O 1
ATOM 699 N N . ASN A 1 91 ? 0.829 -1.147 13.301 1.00 97.25 91 ASN A N 1
ATOM 700 C CA . ASN A 1 91 ? -0.420 -1.312 14.039 1.00 97.25 91 ASN A CA 1
ATOM 701 C C . ASN A 1 91 ? -1.540 -0.482 13.382 1.00 97.25 91 ASN A C 1
ATOM 703 O O . ASN A 1 91 ? -1.373 0.723 13.175 1.00 97.25 91 ASN A O 1
ATOM 707 N N . LEU A 1 92 ? -2.674 -1.115 13.061 1.00 95.56 92 LEU A N 1
ATOM 708 C CA . LEU A 1 92 ? -3.787 -0.449 12.377 1.00 95.56 92 LEU A CA 1
ATOM 709 C C . LEU A 1 92 ? -4.427 0.636 13.251 1.00 95.56 92 LEU A C 1
ATOM 711 O O . LEU A 1 92 ? -4.689 1.729 12.758 1.00 95.56 92 LEU A O 1
ATOM 715 N N . GLN A 1 93 ? -4.637 0.362 14.541 1.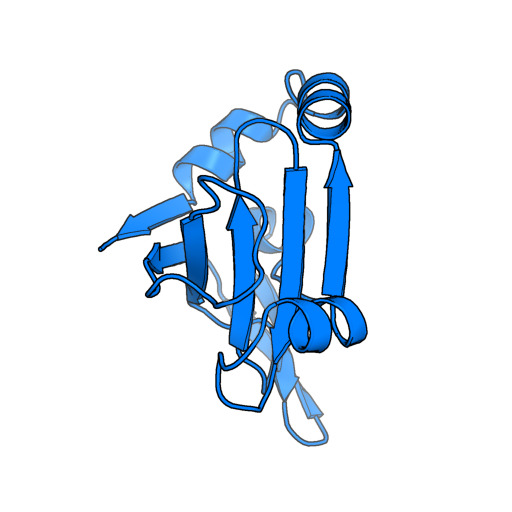00 95.50 93 GLN A N 1
ATOM 716 C CA . GLN A 1 93 ? -5.252 1.319 15.462 1.00 95.50 93 GLN A CA 1
ATOM 717 C C . GLN A 1 93 ? -4.400 2.585 15.593 1.00 95.50 93 GLN A C 1
ATOM 719 O O . GLN A 1 93 ? -4.923 3.689 15.483 1.00 95.50 93 GLN A O 1
ATOM 724 N N . SER A 1 94 ? -3.084 2.442 15.768 1.00 96.88 94 SER A N 1
ATOM 725 C CA . SER A 1 94 ? -2.164 3.582 15.849 1.00 96.88 94 SER A CA 1
ATOM 726 C C . SER A 1 94 ? -2.165 4.412 14.565 1.00 96.88 94 SER A C 1
ATOM 728 O O . SER A 1 94 ? -2.176 5.639 14.636 1.00 96.88 94 SER A O 1
ATOM 730 N N . LEU A 1 95 ? -2.186 3.763 13.393 1.00 94.19 95 LEU A N 1
ATOM 731 C CA . LEU A 1 95 ? -2.291 4.466 12.112 1.00 94.19 95 LEU A CA 1
ATOM 732 C C . LEU A 1 95 ? -3.625 5.208 11.984 1.00 94.19 95 LEU A C 1
ATOM 734 O O . LEU A 1 95 ? -3.646 6.368 11.581 1.00 94.19 95 LEU A O 1
ATOM 738 N N . TYR A 1 96 ? -4.732 4.559 12.338 1.00 93.94 96 TYR A N 1
ATOM 739 C CA . TYR A 1 96 ? -6.049 5.178 12.278 1.00 93.94 96 TYR A CA 1
ATOM 740 C C . TYR A 1 96 ? -6.133 6.400 13.196 1.00 93.94 96 TYR A C 1
ATOM 742 O O . TYR A 1 96 ? -6.499 7.480 12.743 1.00 93.94 96 TYR A O 1
ATOM 750 N N . GLU A 1 97 ? -5.718 6.275 14.456 1.00 96.44 97 GLU A N 1
ATOM 751 C CA . GLU A 1 97 ? -5.726 7.388 15.410 1.00 96.44 97 GLU A CA 1
ATOM 752 C C . GLU A 1 97 ? -4.855 8.565 14.954 1.00 96.44 97 GLU A C 1
ATOM 754 O O . GLU A 1 97 ? -5.262 9.717 15.101 1.00 96.44 97 GLU A O 1
ATOM 759 N N . ALA A 1 98 ? -3.699 8.288 14.343 1.00 94.94 98 ALA A N 1
ATOM 760 C CA . ALA A 1 98 ? -2.798 9.323 13.846 1.00 94.94 98 ALA A CA 1
ATOM 761 C C . ALA A 1 98 ? -3.365 10.109 12.648 1.00 94.94 98 ALA A C 1
ATOM 763 O O . ALA A 1 98 ? -3.055 11.291 12.502 1.00 94.94 98 ALA A O 1
ATOM 764 N N . TYR A 1 99 ? -4.176 9.475 11.790 1.00 92.69 99 TYR A N 1
ATOM 765 C CA . TYR A 1 99 ? -4.566 10.050 10.492 1.00 92.69 99 TYR A CA 1
ATOM 766 C C . TYR A 1 99 ? -6.076 10.230 10.274 1.00 92.69 99 TYR A C 1
ATOM 768 O O . TYR A 1 99 ? -6.459 10.853 9.286 1.00 92.69 99 TYR A O 1
ATOM 776 N N . LYS A 1 100 ? -6.951 9.758 11.172 1.00 92.38 100 LYS A N 1
ATOM 777 C CA . LYS A 1 100 ? -8.419 9.871 11.014 1.00 92.38 100 LYS A CA 1
ATOM 778 C C . LYS A 1 100 ? -8.931 11.309 10.872 1.00 92.38 100 LYS A C 1
ATOM 780 O O . LYS A 1 100 ? -9.953 11.527 10.236 1.00 92.38 100 LYS A O 1
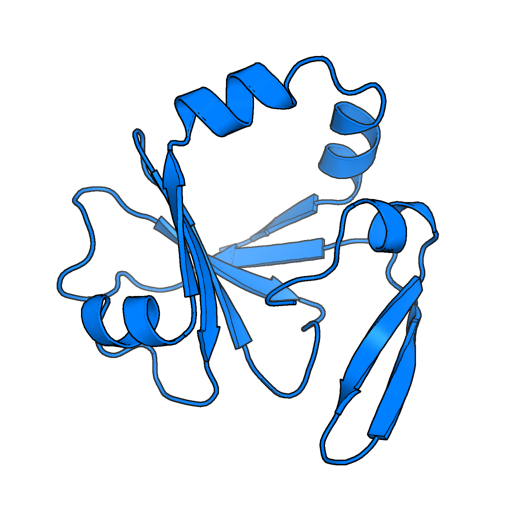ATOM 785 N N . ASN A 1 101 ? -8.210 12.277 11.442 1.00 94.31 101 ASN A N 1
ATOM 786 C CA . ASN A 1 101 ? -8.548 13.704 11.395 1.00 94.31 101 ASN A CA 1
ATOM 787 C C . ASN A 1 101 ? -7.710 14.483 10.368 1.00 94.31 101 ASN A C 1
ATOM 789 O O . ASN A 1 101 ? -7.720 15.713 10.367 1.00 94.31 101 ASN A O 1
ATOM 793 N N . ASP A 1 102 ? -6.941 13.793 9.523 1.00 93.94 102 ASP A N 1
ATOM 794 C CA . ASP A 1 102 ? -6.151 14.441 8.485 1.00 93.94 102 ASP A CA 1
ATOM 795 C C . ASP A 1 102 ? -7.092 15.122 7.470 1.00 93.94 102 ASP A C 1
ATOM 797 O O . ASP A 1 102 ? -7.930 14.440 6.876 1.00 93.94 102 ASP A O 1
ATOM 801 N N . PRO A 1 103 ? -6.964 16.438 7.205 1.00 92.06 103 PRO A N 1
ATOM 802 C CA . PRO A 1 103 ? -7.847 17.144 6.271 1.00 92.06 103 PRO A CA 1
ATOM 803 C C . PRO A 1 103 ? -7.852 16.559 4.855 1.00 92.06 103 PRO A C 1
ATOM 805 O O . PRO A 1 103 ? -8.806 16.735 4.100 1.00 92.06 103 PRO A O 1
ATOM 808 N N . ALA A 1 104 ? -6.783 15.858 4.473 1.00 91.94 104 ALA A N 1
ATOM 809 C CA . ALA A 1 104 ? -6.686 15.217 3.173 1.00 91.94 104 ALA A CA 1
ATOM 810 C C . ALA A 1 104 ? -7.290 13.806 3.142 1.00 91.94 104 ALA A C 1
ATOM 812 O O . ALA A 1 104 ? -7.342 13.224 2.061 1.00 91.94 104 ALA A O 1
ATOM 813 N N . TYR A 1 105 ? -7.735 13.244 4.272 1.00 90.12 105 TYR A N 1
ATOM 814 C CA . TYR A 1 105 ? -8.224 11.864 4.363 1.00 90.12 105 TYR A CA 1
ATOM 815 C C . TYR A 1 105 ? -9.309 11.571 3.317 1.00 90.12 105 TYR A C 1
ATOM 817 O O . TYR A 1 105 ? -9.138 10.688 2.476 1.00 90.12 105 TYR A O 1
ATOM 825 N N . THR A 1 106 ? -10.363 12.391 3.271 1.00 90.62 106 THR A N 1
ATOM 826 C CA . THR A 1 106 ? -11.452 12.268 2.286 1.00 90.62 106 THR A CA 1
ATOM 827 C C . THR A 1 106 ? -10.958 12.440 0.848 1.00 90.62 106 THR A C 1
ATOM 829 O O . THR A 1 106 ? -11.338 11.679 -0.041 1.00 90.62 106 THR A O 1
ATOM 832 N N . SER A 1 107 ? -10.067 13.405 0.607 1.00 91.81 107 SER A N 1
ATOM 833 C CA . SER A 1 107 ? -9.501 13.659 -0.724 1.00 91.81 107 SER A CA 1
ATOM 834 C C . SER A 1 107 ? -8.675 12.480 -1.241 1.00 91.81 107 SER A C 1
ATOM 836 O O . SER A 1 107 ? -8.712 12.183 -2.434 1.00 91.81 107 SER A O 1
ATOM 838 N N . ILE A 1 108 ? -7.947 11.797 -0.353 1.00 92.19 108 ILE A N 1
ATOM 839 C CA . ILE A 1 108 ? -7.195 10.583 -0.680 1.00 92.19 108 ILE A CA 1
ATOM 840 C C . ILE A 1 108 ? -8.135 9.408 -0.930 1.00 92.19 108 ILE A C 1
ATOM 842 O O . ILE A 1 108 ? -7.961 8.712 -1.928 1.00 92.19 108 ILE A O 1
ATOM 846 N N . LEU A 1 109 ? -9.142 9.202 -0.074 1.00 91.75 109 LEU A N 1
ATOM 847 C CA . LEU A 1 109 ? -10.110 8.114 -0.239 1.00 91.75 109 LEU A CA 1
ATOM 848 C C . LEU A 1 109 ? -10.813 8.172 -1.600 1.00 91.75 109 LEU A C 1
ATOM 850 O O . LEU A 1 109 ? -10.918 7.151 -2.273 1.00 91.75 109 LEU A O 1
ATOM 854 N N . ASN A 1 110 ? -11.193 9.366 -2.060 1.00 94.25 110 ASN A N 1
ATOM 855 C CA . ASN A 1 110 ? -11.823 9.560 -3.372 1.00 94.25 110 ASN A CA 1
ATOM 856 C C . ASN A 1 110 ? -10.907 9.222 -4.562 1.00 94.25 110 ASN A C 1
ATOM 858 O O . ASN A 1 110 ? -11.378 9.075 -5.689 1.00 94.25 110 ASN A O 1
ATOM 862 N N . LYS A 1 111 ? -9.596 9.110 -4.328 1.00 95.62 111 LYS A N 1
ATOM 863 C CA . LYS A 1 111 ? -8.596 8.719 -5.326 1.00 95.62 111 LYS A CA 1
ATOM 864 C C . LYS A 1 111 ? -8.205 7.248 -5.214 1.00 95.62 111 LYS A C 1
ATOM 866 O O . LYS A 1 111 ? -7.307 6.824 -5.932 1.00 95.62 111 LYS A O 1
ATOM 871 N N . ILE A 1 112 ? -8.851 6.465 -4.352 1.00 95.38 112 ILE A N 1
ATOM 872 C CA . ILE A 1 112 ? -8.591 5.034 -4.198 1.00 95.38 112 ILE A CA 1
ATOM 873 C C . ILE A 1 112 ? -9.784 4.236 -4.725 1.00 95.38 112 ILE A C 1
ATOM 875 O O . ILE A 1 112 ? -10.936 4.516 -4.404 1.00 95.38 112 ILE A O 1
ATOM 879 N N . LYS A 1 113 ? -9.503 3.207 -5.520 1.00 96.88 113 LYS A N 1
ATOM 880 C CA . LYS A 1 113 ? -10.473 2.204 -5.958 1.00 96.88 113 LYS A CA 1
ATOM 881 C C . LYS A 1 113 ? -10.003 0.833 -5.510 1.00 96.88 113 LYS A C 1
ATOM 883 O O . LYS A 1 113 ? -8.828 0.522 -5.648 1.00 96.88 113 LYS A O 1
ATOM 888 N N . ILE A 1 114 ? -10.917 0.013 -5.009 1.00 96.25 114 ILE A N 1
ATOM 889 C CA . ILE A 1 114 ? -10.643 -1.391 -4.695 1.00 96.25 114 ILE A CA 1
ATOM 890 C C . ILE A 1 114 ? -11.370 -2.246 -5.729 1.00 96.25 114 ILE A C 1
ATOM 892 O O . ILE A 1 114 ? -12.544 -1.999 -6.019 1.00 96.25 114 ILE A O 1
ATOM 896 N N . VAL A 1 115 ? -10.667 -3.213 -6.309 1.00 96.69 115 VAL A N 1
ATOM 897 C CA . VAL A 1 115 ? -11.206 -4.179 -7.272 1.00 96.69 115 VAL A CA 1
ATOM 898 C C . VAL A 1 115 ? -10.836 -5.600 -6.855 1.00 96.69 115 VAL A C 1
ATOM 900 O O . VAL A 1 115 ? -9.861 -5.800 -6.126 1.00 96.69 115 VAL A O 1
ATOM 903 N N . ASN A 1 116 ? -11.638 -6.562 -7.312 1.00 87.56 116 ASN A N 1
ATOM 904 C CA . ASN A 1 116 ? -11.407 -7.990 -7.101 1.00 87.56 116 ASN A CA 1
ATOM 905 C C . ASN A 1 116 ? -10.510 -8.580 -8.184 1.00 87.56 116 ASN A C 1
ATOM 907 O O . ASN A 1 116 ? -10.626 -8.115 -9.341 1.00 87.56 116 ASN A O 1
#

Foldseek 3Di:
DLAQDPVQLVVQWAWEAEDVDIDIDGAPAKEWEWDDDAPPDDPPWTWTWIPPGSYCWTWIWIDDPFKIKTFTHPDDRHHPVVRVVGIDIDTPVVVCVVPVPPPCPVVRVVRYHYYD

pLDDT: mean 94.01, std 3.63, range [77.62, 97.62]

Organism: Staphylococcus pseudintermedius (NCBI:txid283734)

Secondary structure (DSSP, 8-state):
--S--HHHHHHTEEEEE-SS-EEEEE-S-EEEEEE---TTPPTT-EEEEEES-SBSBEEEEEE-SSEEEEEEESS----HHHHHHSEEEEEHHHHHHHHTT-TTHHHHHTTEEEE-

Sequence (116 aa):
HYTITKSEILKGQYEYQGAGMTTTKNVNQLTLIHQRDIPNAPSGMKFYTLDPPKGNFATIIGVNQNKVFVGGTQGALVDYQELLTTGKEMNLQSLYEAYKNDPAYTSILNKIKIVN

Radius of gyration: 14.3 Å; chains: 1; bounding box: 30×36×30 Å